Protein AF-A0A0E3PAP0-F1 (afdb_monomer)

Nearest PDB structures (foldseek):
  5hv6-assembly1_A  TM=9.653E-01  e=1.210E-05  Listeria monocytogenes
  5hv3-assembly1_A  TM=9.671E-01  e=6.775E-05  Listeria monocytogenes
  5fbs-assembly1_A  TM=9.063E-01  e=2.693E-05  Listeria monocytogenes serotype 4b str. F2365
  5hv1-assembly1_A  TM=9.508E-01  e=6.371E-05  Listeria monocytogenes
  5hv2-assembly1_A  TM=8.933E-01  e=9.800E-05  Listeria monocytogenes

pLDDT: mean 81.87, std 13.82, range [37.88, 95.62]

Secondary structure (DSSP, 8-state):
----SEEEEEESS-TTT--TT-EEEEEEES-HHHHHTT-SPPEEEEEETTEEEEEE------

Organism: NCBI:txid1434120

Foldseek 3Di:
DDWDQKDWDKDCADPVPRHNQKIKIWMDGTDCVCVVVVVDHTWIWIDGPNDTPDTDDDPPDD

Structure (mmCIF, N/CA/C/O backbone):
data_AF-A0A0E3PAP0-F1
#
_entry.id   AF-A0A0E3PAP0-F1
#
loop_
_atom_site.group_PDB
_atom_site.id
_atom_site.type_symbol
_atom_site.label_atom_id
_atom_site.label_alt_id
_atom_site.label_comp_id
_atom_site.label_asym_id
_atom_site.label_entity_id
_atom_site.label_seq_id
_atom_site.pdbx_PDB_ins_code
_atom_site.Cartn_x
_atom_site.Cartn_y
_atom_site.Cartn_z
_atom_site.occupancy
_atom_site.B_iso_or_equiv
_atom_site.auth_seq_id
_atom_site.auth_comp_id
_atom_site.auth_asym_id
_atom_site.auth_atom_id
_atom_site.pdbx_PDB_model_num
ATOM 1 N N . MET A 1 1 ? 10.729 -13.972 -13.329 1.00 68.12 1 MET A N 1
ATOM 2 C CA . MET A 1 1 ? 10.797 -12.532 -13.005 1.00 68.12 1 MET A CA 1
ATOM 3 C C . MET A 1 1 ? 9.718 -11.813 -13.791 1.00 68.12 1 MET A C 1
ATOM 5 O O . MET A 1 1 ? 9.457 -12.213 -14.918 1.00 68.12 1 MET A O 1
ATOM 9 N N . ILE A 1 2 ? 9.072 -10.824 -13.178 1.00 80.12 2 ILE A N 1
ATOM 10 C CA . ILE A 1 2 ? 8.073 -9.953 -13.811 1.00 80.12 2 ILE A CA 1
ATOM 11 C C . ILE A 1 2 ? 8.724 -8.574 -13.933 1.00 80.12 2 ILE A C 1
ATOM 13 O O . ILE A 1 2 ? 9.413 -8.162 -13.003 1.00 80.12 2 ILE A O 1
ATOM 17 N N . PHE A 1 3 ? 8.520 -7.894 -15.060 1.00 81.25 3 PHE A N 1
ATOM 18 C CA . PHE A 1 3 ? 8.990 -6.528 -15.303 1.00 81.25 3 PHE A CA 1
ATOM 19 C C . PHE A 1 3 ? 7.782 -5.587 -15.276 1.00 81.25 3 PHE A C 1
ATOM 21 O O . PHE A 1 3 ? 7.155 -5.387 -16.316 1.00 81.25 3 PHE A O 1
ATOM 28 N N . PRO A 1 4 ? 7.363 -5.111 -14.091 1.00 83.12 4 PRO A N 1
ATOM 29 C CA . PRO A 1 4 ? 6.244 -4.192 -13.992 1.00 83.12 4 PRO A CA 1
ATOM 30 C C . PRO A 1 4 ? 6.699 -2.752 -14.265 1.00 83.12 4 PRO A C 1
ATOM 32 O O . PRO A 1 4 ? 7.771 -2.351 -13.820 1.00 83.12 4 PRO A O 1
ATOM 35 N N . ASP A 1 5 ? 5.848 -1.952 -14.909 1.00 82.94 5 ASP A N 1
ATOM 36 C CA . ASP A 1 5 ? 6.072 -0.500 -15.020 1.00 82.94 5 ASP A CA 1
ATOM 37 C C . ASP A 1 5 ? 5.965 0.195 -13.647 1.00 82.94 5 ASP A C 1
ATOM 39 O O . ASP A 1 5 ? 6.626 1.198 -13.379 1.00 82.94 5 ASP A O 1
ATOM 43 N N . VAL A 1 6 ? 5.110 -0.344 -12.769 1.00 84.81 6 VAL A N 1
ATOM 44 C CA . VAL A 1 6 ? 4.842 0.156 -11.415 1.00 84.81 6 VAL A CA 1
ATOM 45 C C . VAL A 1 6 ? 4.707 -1.021 -10.460 1.00 84.81 6 VAL A C 1
ATOM 47 O O . VAL A 1 6 ? 4.021 -2.002 -10.752 1.00 84.81 6 VAL A O 1
ATOM 50 N N . SER A 1 7 ? 5.304 -0.901 -9.283 1.00 87.19 7 SER A N 1
ATOM 51 C CA . SER A 1 7 ? 5.198 -1.874 -8.201 1.00 87.19 7 SER A CA 1
ATOM 52 C C . SER A 1 7 ? 4.863 -1.180 -6.881 1.00 87.19 7 SER A C 1
ATOM 54 O O . SER A 1 7 ? 4.918 0.044 -6.770 1.00 87.19 7 SER A O 1
ATOM 56 N N . GLY A 1 8 ? 4.435 -1.945 -5.878 1.00 88.00 8 GLY A N 1
ATOM 57 C CA . GLY A 1 8 ? 3.942 -1.348 -4.646 1.00 88.00 8 GLY A CA 1
ATOM 58 C C . GLY A 1 8 ? 3.667 -2.326 -3.516 1.00 88.00 8 GLY A C 1
ATOM 59 O O . GLY A 1 8 ? 3.676 -3.543 -3.706 1.00 88.00 8 GLY A O 1
ATOM 60 N N . ILE A 1 9 ? 3.376 -1.766 -2.344 1.00 89.62 9 ILE A N 1
ATOM 61 C CA . ILE A 1 9 ? 2.913 -2.472 -1.150 1.00 89.62 9 ILE A CA 1
ATOM 62 C C . ILE A 1 9 ? 1.509 -1.969 -0.814 1.00 89.62 9 ILE A C 1
ATOM 64 O O . ILE A 1 9 ? 1.233 -0.773 -0.860 1.00 89.62 9 ILE A O 1
ATOM 68 N N . MET A 1 10 ? 0.613 -2.886 -0.453 1.00 92.12 10 MET A N 1
ATOM 69 C CA . MET A 1 10 ? -0.731 -2.556 0.011 1.00 92.12 10 MET A CA 1
ATOM 70 C C . MET A 1 10 ? -0.948 -3.084 1.425 1.00 92.12 10 MET A C 1
ATOM 72 O O . MET A 1 10 ? -0.777 -4.272 1.696 1.00 92.12 10 MET A O 1
ATOM 76 N N . PHE A 1 11 ? -1.425 -2.204 2.298 1.00 93.06 11 PHE A N 1
ATOM 77 C CA . PHE A 1 11 ? -1.887 -2.524 3.637 1.00 93.06 11 PHE A CA 1
ATOM 78 C C . PHE A 1 11 ? -3.406 -2.375 3.699 1.00 93.06 11 PHE A C 1
ATOM 80 O O . PHE A 1 11 ? -3.954 -1.309 3.424 1.00 93.06 11 PHE A O 1
ATOM 87 N N . THR A 1 12 ? -4.110 -3.429 4.112 1.00 9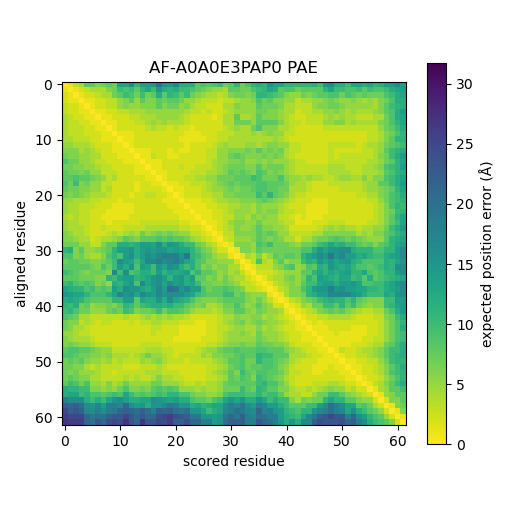3.69 12 THR A N 1
ATOM 88 C CA . THR A 1 12 ? -5.578 -3.418 4.284 1.00 93.69 12 THR A CA 1
ATOM 89 C C . THR A 1 12 ? -6.046 -2.651 5.528 1.00 93.69 12 THR A C 1
ATOM 91 O O . THR A 1 12 ? -7.240 -2.576 5.804 1.00 93.69 12 THR A O 1
ATOM 94 N N . ALA A 1 13 ? -5.107 -2.129 6.311 1.00 93.56 13 ALA A N 1
ATOM 95 C CA . ALA A 1 13 ? -5.328 -1.252 7.446 1.00 93.56 13 ALA A CA 1
ATOM 96 C C . ALA A 1 13 ? -4.266 -0.154 7.406 1.00 93.56 13 ALA A C 1
ATOM 98 O O . ALA A 1 13 ? -3.153 -0.405 6.948 1.00 93.56 13 ALA A O 1
ATOM 99 N N . ASP A 1 14 ? -4.582 1.031 7.920 1.00 91.94 14 ASP A N 1
ATOM 100 C CA . ASP A 1 14 ? -3.595 2.098 8.043 1.00 91.94 14 ASP A CA 1
ATOM 101 C C . ASP A 1 14 ? -2.439 1.633 8.954 1.00 91.94 14 ASP A C 1
ATOM 103 O O . ASP A 1 14 ? -2.683 1.388 10.140 1.00 91.94 14 ASP A O 1
ATOM 107 N N . PRO A 1 15 ? -1.199 1.501 8.442 1.00 89.44 15 PRO A N 1
ATOM 108 C CA . PRO A 1 15 ? -0.074 0.988 9.219 1.00 89.44 15 PRO A CA 1
ATOM 109 C C . PRO A 1 15 ? 0.386 1.958 10.316 1.00 89.44 15 PRO A C 1
ATOM 111 O O . PRO A 1 15 ? 1.062 1.532 11.248 1.00 89.44 15 PRO A O 1
ATOM 114 N N . VAL A 1 16 ? 0.010 3.243 10.241 1.00 90.81 16 VAL A N 1
ATOM 115 C CA . VAL A 1 16 ? 0.382 4.258 11.239 1.00 90.81 16 VAL A CA 1
ATOM 116 C C . VAL A 1 16 ? -0.607 4.274 12.402 1.00 90.81 16 VAL A C 1
ATOM 118 O O . VAL A 1 16 ? -0.207 4.317 13.562 1.00 90.81 16 VAL A O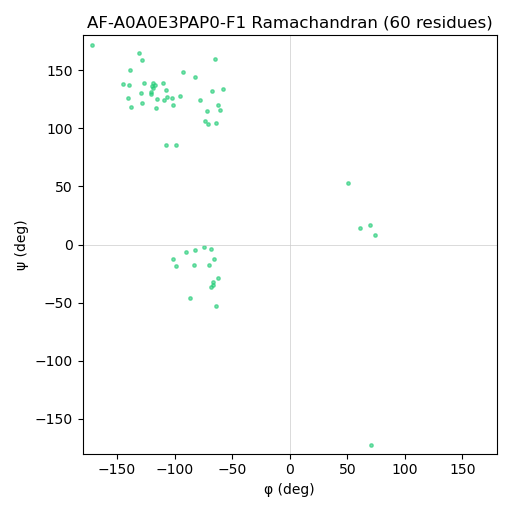 1
ATOM 121 N N . THR A 1 17 ? -1.909 4.247 12.105 1.00 92.12 17 THR A N 1
ATOM 122 C CA . THR A 1 17 ? -2.966 4.374 13.128 1.00 92.12 17 THR A CA 1
ATOM 123 C C . THR A 1 17 ? -3.616 3.046 13.522 1.00 92.12 17 THR A C 1
ATOM 125 O O . THR A 1 17 ? -4.368 2.992 14.492 1.00 92.12 17 THR A O 1
ATOM 128 N N . GLY A 1 18 ? -3.382 1.973 12.762 1.00 91.00 18 GLY A N 1
ATOM 129 C CA . GLY A 1 18 ? -4.074 0.689 12.901 1.00 91.00 18 GLY A CA 1
ATOM 130 C C . GLY A 1 18 ? -5.519 0.697 12.386 1.00 91.00 18 GLY A C 1
ATOM 131 O O . GLY A 1 18 ? -6.261 -0.269 12.592 1.00 91.00 18 GLY A O 1
ATOM 132 N N . ASN A 1 19 ? -5.963 1.773 11.728 1.00 92.06 19 ASN A N 1
ATOM 133 C CA . ASN A 1 19 ? -7.343 1.917 11.281 1.00 92.06 19 ASN A CA 1
ATOM 134 C C . ASN A 1 19 ? -7.668 0.973 10.112 1.00 92.06 19 ASN A C 1
ATOM 136 O O . ASN A 1 19 ? -7.364 1.252 8.955 1.00 92.06 19 ASN A O 1
ATOM 140 N N . ARG A 1 20 ? -8.386 -0.114 10.409 1.00 93.50 20 ARG A N 1
ATOM 141 C CA . ARG A 1 20 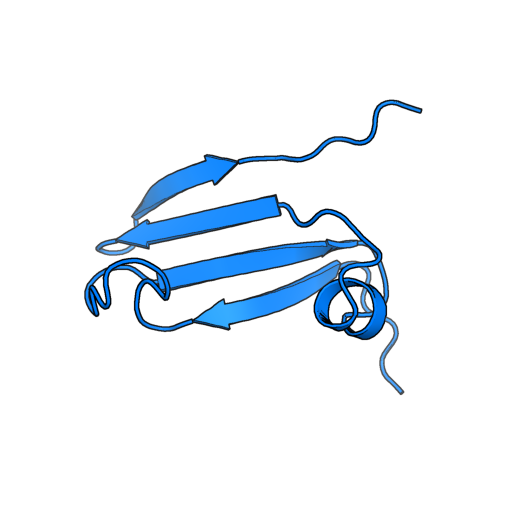? -8.819 -1.139 9.438 1.00 93.50 20 ARG A CA 1
ATOM 142 C C . ARG A 1 20 ? -9.872 -0.675 8.426 1.00 93.50 20 ARG A C 1
ATOM 144 O O . ARG A 1 20 ? -10.272 -1.451 7.569 1.00 93.50 20 ARG A O 1
ATOM 151 N N . LYS A 1 21 ? -10.373 0.559 8.540 1.00 95.19 21 LYS A N 1
ATOM 152 C CA . LYS A 1 21 ? -11.280 1.155 7.543 1.00 95.19 21 LYS A CA 1
ATOM 153 C C . LYS A 1 21 ? -10.526 1.901 6.444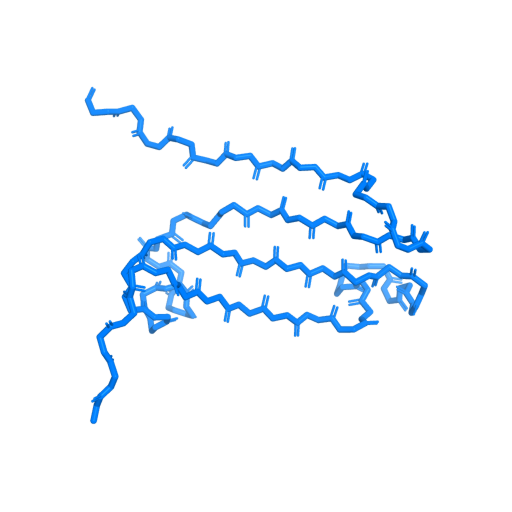 1.00 95.19 21 LYS A C 1
ATOM 155 O O . LYS A 1 21 ? -11.170 2.403 5.525 1.00 95.19 21 LYS A O 1
ATOM 160 N N . ILE A 1 22 ? -9.209 2.038 6.579 1.00 95.25 22 ILE A N 1
ATOM 161 C CA . ILE A 1 22 ? -8.354 2.739 5.632 1.00 95.25 22 ILE A CA 1
ATOM 162 C C . ILE A 1 22 ? -7.399 1.720 5.022 1.00 95.25 22 ILE A C 1
ATOM 164 O O . ILE A 1 22 ? -6.693 1.026 5.745 1.00 95.25 22 ILE A O 1
ATOM 168 N N . VAL A 1 23 ? -7.385 1.648 3.697 1.00 95.31 23 VAL A N 1
ATOM 169 C CA . VAL A 1 23 ? -6.389 0.897 2.932 1.00 95.31 23 VAL A CA 1
ATOM 170 C C . VAL A 1 23 ? -5.291 1.873 2.528 1.00 95.31 23 VAL A C 1
ATOM 172 O O . VAL A 1 23 ? -5.598 2.921 1.958 1.00 95.31 23 VAL A O 1
ATOM 175 N N . SER A 1 24 ? -4.037 1.538 2.815 1.00 93.19 24 SER A N 1
ATOM 176 C CA . SER A 1 24 ? -2.864 2.325 2.420 1.00 93.19 24 SER A CA 1
ATOM 177 C C . SER A 1 24 ? -2.115 1.602 1.306 1.00 93.19 24 SER A C 1
ATOM 179 O O . SER A 1 24 ? -1.893 0.398 1.401 1.00 93.19 24 SER A O 1
ATOM 181 N N . ILE A 1 25 ? -1.744 2.320 0.252 1.00 91.69 25 ILE A N 1
ATOM 182 C CA . ILE A 1 25 ? -1.005 1.789 -0.895 1.00 91.69 25 ILE A CA 1
ATOM 183 C C . ILE A 1 25 ? 0.212 2.674 -1.127 1.00 91.69 25 ILE A C 1
ATOM 185 O O . ILE A 1 25 ? 0.053 3.867 -1.390 1.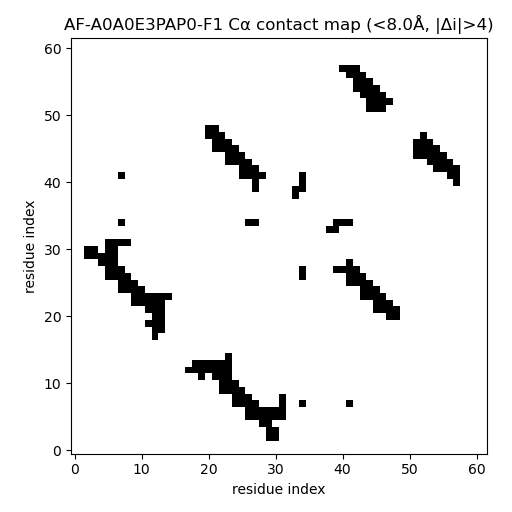00 91.69 25 ILE A O 1
ATOM 189 N N . ASP A 1 26 ? 1.391 2.069 -1.079 1.00 89.69 26 ASP A N 1
ATOM 190 C CA . ASP A 1 26 ? 2.655 2.676 -1.478 1.00 89.69 26 ASP A CA 1
ATOM 191 C C . ASP A 1 26 ? 3.007 2.150 -2.866 1.00 89.69 26 ASP A C 1
ATOM 193 O O . ASP A 1 26 ? 3.128 0.940 -3.046 1.00 89.69 26 ASP A O 1
ATOM 197 N N . ALA A 1 27 ? 3.138 3.026 -3.859 1.00 87.19 27 ALA A N 1
ATOM 198 C CA . ALA A 1 27 ? 3.439 2.644 -5.236 1.00 87.19 27 ALA A CA 1
ATOM 199 C C . ALA A 1 27 ? 4.621 3.447 -5.779 1.00 87.19 27 ALA A C 1
ATOM 201 O O . ALA A 1 27 ? 4.624 4.673 -5.704 1.00 87.19 27 ALA A O 1
ATOM 202 N N . SER A 1 28 ? 5.604 2.777 -6.368 1.00 82.50 28 SER A N 1
ATOM 203 C CA . SER A 1 28 ? 6.720 3.413 -7.065 1.00 82.50 28 SER A CA 1
ATOM 204 C C . SER A 1 28 ? 6.883 2.837 -8.463 1.00 82.50 28 SER A C 1
ATOM 206 O O . SER A 1 28 ? 6.447 1.724 -8.764 1.00 82.50 28 SER A O 1
ATOM 208 N N . PHE A 1 29 ? 7.538 3.604 -9.326 1.00 76.62 29 PHE A N 1
ATOM 209 C CA . PHE A 1 29 ? 8.053 3.064 -10.578 1.00 76.62 29 PHE A CA 1
ATOM 210 C C . PHE A 1 29 ? 9.145 2.024 -10.288 1.00 76.62 29 PHE A C 1
ATOM 212 O O . PHE A 1 29 ? 9.734 2.035 -9.201 1.00 76.62 29 PHE A O 1
ATOM 219 N N . ASP A 1 30 ? 9.406 1.156 -11.266 1.00 71.25 30 ASP A N 1
ATOM 220 C CA . ASP A 1 30 ? 10.435 0.108 -11.213 1.00 71.25 30 ASP A CA 1
ATOM 221 C C . ASP A 1 30 ? 10.137 -1.063 -10.253 1.00 71.25 30 ASP A C 1
ATOM 223 O O . ASP A 1 30 ? 9.024 -1.229 -9.747 1.00 71.25 30 ASP A O 1
ATOM 227 N N . LEU A 1 31 ? 11.122 -1.949 -10.063 1.00 70.75 31 LEU A N 1
ATOM 228 C CA . LEU A 1 31 ? 11.026 -3.130 -9.203 1.00 70.75 31 LEU A CA 1
ATOM 229 C C . LEU A 1 31 ? 10.688 -2.785 -7.744 1.00 70.75 31 LEU A C 1
ATOM 231 O O . LEU A 1 31 ? 11.347 -1.967 -7.101 1.00 70.75 31 LEU A O 1
ATOM 235 N N . GLY A 1 32 ? 9.736 -3.532 -7.175 1.00 65.94 32 GLY A N 1
ATOM 236 C CA . GLY A 1 32 ? 9.242 -3.321 -5.805 1.00 65.94 32 GLY A CA 1
ATOM 237 C C . GLY A 1 32 ? 10.277 -3.587 -4.716 1.00 65.94 32 GLY A C 1
ATOM 238 O O . GLY A 1 32 ? 10.091 -3.197 -3.569 1.00 65.94 32 GLY A O 1
ATOM 239 N N . GLU A 1 33 ? 11.398 -4.208 -5.069 1.00 66.81 33 GLU A N 1
ATOM 240 C CA . GLU A 1 33 ? 12.546 -4.389 -4.182 1.00 66.81 33 GLU A CA 1
ATOM 241 C C . GLU A 1 33 ? 13.217 -3.053 -3.845 1.00 66.81 33 GLU A C 1
ATOM 243 O O . GLU A 1 33 ? 13.647 -2.854 -2.709 1.00 66.81 33 GLU A O 1
ATOM 248 N N . ALA A 1 34 ? 13.248 -2.104 -4.787 1.00 66.88 34 ALA A N 1
ATOM 249 C CA . ALA A 1 34 ? 13.810 -0.776 -4.556 1.00 66.88 34 ALA A CA 1
ATOM 250 C C . ALA A 1 34 ? 12.944 0.036 -3.574 1.00 66.88 34 ALA A C 1
ATOM 252 O O . ALA A 1 34 ? 13.471 0.732 -2.702 1.00 66.88 34 ALA A O 1
ATOM 253 N N . LEU A 1 35 ? 11.620 -0.136 -3.660 1.00 64.31 35 LEU A N 1
ATOM 254 C CA . LEU A 1 35 ? 10.647 0.380 -2.698 1.00 64.31 35 LEU A CA 1
ATOM 255 C C . LEU A 1 35 ? 10.827 -0.262 -1.314 1.00 64.31 35 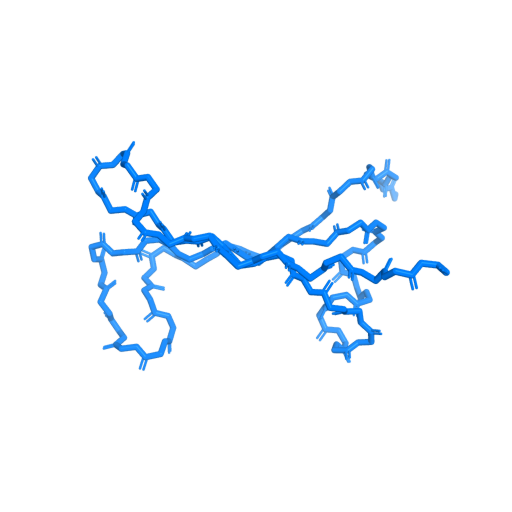LEU A C 1
ATOM 257 O O . LEU A 1 35 ? 10.973 0.444 -0.320 1.00 64.31 35 LEU A O 1
ATOM 261 N N . ALA A 1 36 ? 10.847 -1.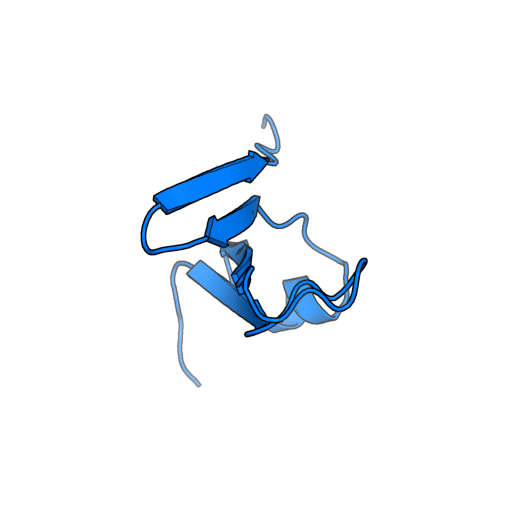597 -1.242 1.00 63.38 36 ALA A N 1
ATOM 262 C CA . ALA A 1 36 ? 10.979 -2.331 0.019 1.00 63.38 36 ALA A CA 1
ATOM 263 C C . ALA A 1 36 ? 12.313 -2.046 0.735 1.00 63.38 36 ALA A C 1
ATOM 265 O O . ALA A 1 36 ? 12.376 -2.089 1.962 1.00 63.38 36 ALA A O 1
ATOM 266 N N . SER A 1 37 ? 13.361 -1.715 -0.025 1.00 68.38 37 SER A N 1
ATOM 267 C CA . SER A 1 37 ? 14.681 -1.336 0.495 1.00 68.38 37 SER A CA 1
ATOM 268 C C . SER A 1 37 ? 14.777 0.135 0.923 1.00 68.38 37 SER A C 1
ATOM 270 O O . SER A 1 37 ? 15.818 0.550 1.426 1.00 68.38 37 SER A O 1
ATOM 272 N N . GLY A 1 38 ? 13.730 0.943 0.708 1.00 66.38 38 GLY A N 1
ATOM 273 C CA . GLY A 1 38 ? 13.732 2.378 1.015 1.00 66.38 38 GLY A CA 1
ATOM 274 C C . GLY A 1 38 ? 14.636 3.217 0.104 1.00 66.38 38 GLY A C 1
ATOM 275 O O . GLY A 1 38 ? 14.974 4.346 0.452 1.00 66.38 38 GLY A O 1
ATOM 276 N N . LEU A 1 39 ? 15.046 2.676 -1.048 1.00 63.75 39 LEU A N 1
ATOM 277 C CA . LEU A 1 39 ? 15.926 3.353 -2.008 1.00 63.75 39 LEU A CA 1
ATOM 278 C C . LEU A 1 39 ? 15.157 4.290 -2.951 1.00 63.75 39 LEU A C 1
ATOM 280 O O . LEU A 1 39 ? 15.759 5.158 -3.578 1.00 63.75 39 LEU A O 1
ATOM 284 N N . VAL A 1 40 ? 13.835 4.122 -3.055 1.00 70.44 40 VAL A N 1
ATOM 285 C CA . VAL A 1 40 ? 12.961 4.877 -3.962 1.00 70.44 40 VAL A CA 1
ATOM 286 C C . VAL A 1 40 ? 11.805 5.499 -3.179 1.00 70.44 40 VAL A C 1
ATOM 288 O O . VAL A 1 40 ? 11.229 4.870 -2.293 1.00 70.44 40 VAL A O 1
ATOM 291 N N . SER A 1 41 ? 11.456 6.746 -3.513 1.00 71.12 41 SER A N 1
ATOM 292 C CA . SER A 1 41 ? 10.266 7.410 -2.968 1.00 71.12 41 SER A CA 1
ATOM 293 C C . SER A 1 41 ? 9.004 6.914 -3.673 1.00 71.12 41 SER A C 1
ATOM 295 O O . SER A 1 41 ? 8.899 6.999 -4.895 1.00 71.12 41 SER A O 1
ATOM 297 N N . ALA A 1 42 ? 8.046 6.413 -2.897 1.00 80.88 42 ALA A N 1
ATOM 298 C CA . ALA A 1 42 ? 6.750 5.954 -3.387 1.00 80.88 42 ALA A CA 1
ATOM 299 C C . ALA A 1 42 ? 5.694 7.055 -3.330 1.00 80.88 42 ALA A C 1
ATOM 301 O O . ALA A 1 4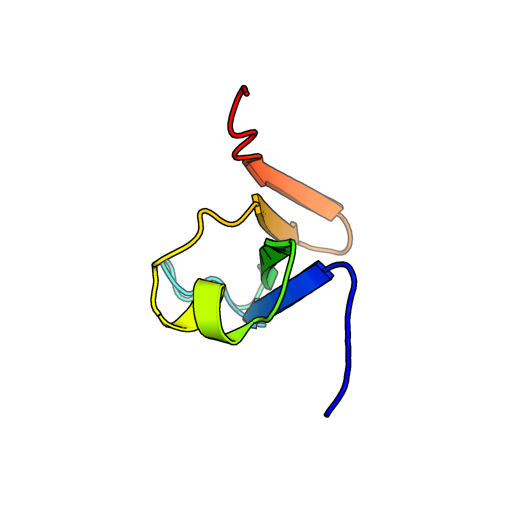2 ? 5.659 7.847 -2.388 1.00 80.88 42 ALA A O 1
ATOM 302 N N . ASP A 1 43 ? 4.753 7.025 -4.265 1.00 87.75 43 ASP A N 1
ATOM 303 C CA . ASP A 1 43 ? 3.462 7.672 -4.092 1.00 87.75 43 ASP A CA 1
ATOM 304 C C . ASP A 1 43 ? 2.662 6.938 -2.999 1.00 87.75 43 ASP A C 1
ATOM 306 O O . ASP A 1 43 ? 2.501 5.719 -3.053 1.00 87.75 43 ASP A O 1
ATOM 310 N N . LEU A 1 44 ? 2.094 7.689 -2.050 1.00 89.12 44 LEU A N 1
ATOM 311 C CA . LEU A 1 44 ? 1.201 7.167 -1.010 1.00 89.12 44 LEU A CA 1
ATOM 312 C C . LEU A 1 44 ? -0.256 7.485 -1.353 1.00 89.12 44 LEU A C 1
ATOM 314 O O . LEU A 1 44 ? -0.646 8.651 -1.502 1.00 89.12 44 LEU A O 1
ATOM 318 N N . TYR A 1 45 ? -1.090 6.452 -1.364 1.00 92.25 45 TYR A N 1
ATOM 319 C CA . TYR A 1 45 ? -2.537 6.542 -1.510 1.00 92.25 45 TYR A CA 1
ATOM 320 C C . TYR A 1 45 ? -3.223 5.980 -0.268 1.00 92.25 45 TYR A C 1
ATOM 322 O O . TYR A 1 45 ? -2.875 4.903 0.203 1.00 92.25 45 TYR A O 1
ATOM 330 N N . GLN A 1 46 ? -4.234 6.683 0.247 1.00 93.38 46 GLN A N 1
ATOM 331 C CA . GLN A 1 46 ? -5.123 6.135 1.273 1.00 93.38 46 GLN A CA 1
ATOM 332 C C . GLN A 1 46 ? -6.560 6.135 0.778 1.00 93.38 46 GLN A C 1
ATOM 334 O O . GLN A 1 46 ? -7.063 7.148 0.280 1.00 93.38 46 GLN A O 1
ATOM 339 N N . ILE A 1 47 ? -7.221 4.997 0.943 1.00 95.62 47 ILE A N 1
ATOM 340 C CA . ILE A 1 47 ? -8.577 4.740 0.475 1.00 95.62 47 ILE A CA 1
ATOM 341 C C . ILE A 1 47 ? -9.457 4.415 1.674 1.00 95.62 47 ILE A C 1
ATOM 343 O O . ILE A 1 47 ? -9.074 3.641 2.546 1.00 95.62 47 ILE A O 1
ATOM 347 N N . LYS A 1 48 ? -10.656 4.989 1.711 1.00 94.62 48 LYS A N 1
ATOM 348 C CA . LYS A 1 48 ? -11.684 4.690 2.708 1.00 94.62 48 LYS A CA 1
ATOM 349 C C . LYS A 1 48 ? -13.040 4.664 2.023 1.00 94.62 48 LYS A C 1
ATOM 351 O O . LYS A 1 48 ? -13.409 5.643 1.380 1.00 94.62 48 LYS A O 1
ATOM 356 N N . SER A 1 49 ? -13.782 3.569 2.189 1.00 92.69 49 SER A N 1
ATOM 357 C CA . SER A 1 49 ? -15.115 3.398 1.585 1.00 92.69 49 SER A CA 1
ATOM 358 C C . SER A 1 49 ? -15.113 3.695 0.077 1.00 92.69 49 SER A C 1
ATOM 360 O O . SER A 1 49 ? -15.853 4.560 -0.386 1.00 92.69 49 SER A O 1
ATOM 362 N N . ASP A 1 50 ? -14.205 3.038 -0.653 1.00 91.62 50 ASP A N 1
ATOM 363 C CA . ASP A 1 50 ? -14.026 3.138 -2.113 1.00 91.62 50 ASP A CA 1
ATOM 364 C C . ASP A 1 50 ? -13.670 4.534 -2.650 1.00 91.62 50 ASP A C 1
ATOM 366 O O . ASP A 1 50 ? -13.713 4.789 -3.852 1.00 91.62 50 ASP A O 1
ATOM 370 N N . LYS A 1 51 ? -13.272 5.454 -1.765 1.00 94.25 51 LYS A N 1
ATOM 371 C CA . LYS A 1 51 ? -12.823 6.800 -2.127 1.00 94.25 51 LYS A CA 1
ATOM 372 C C . LYS A 1 51 ? -11.384 7.022 -1.705 1.00 94.25 51 LYS A C 1
ATOM 374 O O . LYS A 1 51 ? -10.994 6.673 -0.592 1.00 94.25 51 LYS A O 1
ATOM 379 N N . ILE A 1 52 ? -10.611 7.671 -2.572 1.00 93.12 52 ILE A N 1
ATOM 380 C CA . ILE A 1 52 ? -9.276 8.161 -2.228 1.00 93.12 52 ILE A CA 1
ATOM 381 C C . ILE A 1 52 ? -9.451 9.358 -1.293 1.00 93.12 52 ILE A C 1
ATOM 383 O O . ILE A 1 52 ? -10.000 10.385 -1.687 1.00 93.12 52 ILE A O 1
ATOM 387 N N . ILE A 1 53 ? -8.995 9.214 -0.052 1.00 94.31 53 ILE A N 1
ATOM 388 C CA . ILE A 1 53 ? -9.030 10.274 0.964 1.00 94.31 53 ILE A CA 1
ATOM 389 C C . ILE A 1 53 ? -7.685 10.991 1.099 1.00 94.31 53 ILE A C 1
ATOM 391 O O . ILE A 1 53 ? -7.634 12.104 1.615 1.00 94.31 53 ILE A O 1
ATOM 395 N N . ARG A 1 54 ? -6.598 10.371 0.624 1.00 91.62 54 ARG A N 1
ATOM 396 C CA . ARG A 1 54 ? -5.259 10.962 0.611 1.00 91.62 54 ARG A CA 1
ATOM 397 C C . ARG A 1 54 ? -4.492 10.517 -0.622 1.00 91.62 54 ARG A C 1
ATOM 399 O O . ARG A 1 54 ? -4.507 9.339 -0.973 1.00 91.62 54 ARG A O 1
ATOM 406 N N . ARG A 1 55 ? -3.780 11.465 -1.224 1.00 90.62 55 ARG A N 1
ATOM 407 C CA . ARG A 1 55 ? -2.811 11.229 -2.291 1.00 90.62 55 ARG A CA 1
ATOM 408 C C . ARG A 1 55 ? -1.582 12.089 -2.026 1.00 90.62 55 ARG A C 1
ATOM 410 O O . ARG A 1 55 ? -1.698 13.309 -2.000 1.00 90.62 55 ARG A O 1
ATOM 417 N N . SER A 1 56 ? -0.431 11.461 -1.829 1.00 86.56 56 SER A N 1
ATOM 418 C CA . SER A 1 56 ? 0.871 12.124 -1.781 1.00 86.56 56 SER A CA 1
ATOM 419 C C . SER A 1 56 ? 1.684 11.600 -2.946 1.00 86.56 56 SER A C 1
ATOM 421 O O . SER A 1 56 ? 1.924 10.399 -3.008 1.00 86.56 56 SER A O 1
ATOM 423 N N . ARG A 1 57 ? 2.061 12.475 -3.880 1.00 79.38 57 ARG A N 1
ATOM 424 C CA . ARG A 1 57 ? 2.913 12.087 -5.003 1.00 79.38 57 ARG A CA 1
ATOM 425 C C . ARG A 1 57 ? 4.302 12.639 -4.794 1.00 79.38 57 ARG A C 1
ATOM 427 O O . ARG A 1 57 ? 4.442 13.847 -4.607 1.00 79.38 57 ARG A O 1
ATOM 434 N N . PHE A 1 58 ? 5.299 11.776 -4.861 1.00 67.44 58 PHE A N 1
ATOM 435 C CA . PHE A 1 58 ? 6.686 12.208 -4.874 1.00 67.44 58 PHE A CA 1
ATOM 436 C C . PHE A 1 58 ? 7.140 12.205 -6.331 1.00 67.44 58 PHE A C 1
ATOM 438 O O . PHE A 1 58 ? 7.663 11.224 -6.844 1.00 67.44 58 PHE A O 1
ATOM 445 N N . GLN A 1 59 ? 6.881 13.315 -7.030 1.00 55.50 59 GLN A N 1
ATOM 446 C CA . GLN A 1 59 ? 7.556 13.572 -8.299 1.00 55.50 59 GLN A CA 1
ATOM 447 C C . GLN A 1 59 ? 8.997 13.962 -7.982 1.00 55.50 59 GLN A C 1
ATOM 449 O O . GLN A 1 59 ? 9.252 15.071 -7.515 1.00 55.50 59 GLN A O 1
ATOM 454 N N . THR A 1 60 ? 9.939 13.059 -8.246 1.00 48.47 60 THR A N 1
ATOM 455 C CA . THR A 1 60 ? 11.326 13.467 -8.464 1.00 48.47 60 THR A CA 1
ATOM 456 C C . THR A 1 60 ? 11.332 14.331 -9.719 1.00 48.47 60 THR A C 1
ATOM 458 O O . THR A 1 60 ? 11.145 13.839 -10.831 1.00 48.47 60 THR A O 1
ATOM 461 N N . VAL A 1 61 ? 11.458 15.640 -9.514 1.00 44.56 61 VAL A N 1
ATOM 462 C CA . VAL A 1 61 ? 11.757 16.597 -10.577 1.00 44.56 61 VAL A CA 1
ATOM 463 C C . VAL A 1 61 ? 13.132 16.207 -11.122 1.00 44.56 61 VAL A C 1
ATOM 465 O O . VAL A 1 61 ? 14.081 16.107 -10.343 1.00 44.56 61 VAL A O 1
ATOM 468 N N . SER A 1 62 ? 13.199 15.884 -12.416 1.00 37.88 62 SER A N 1
ATOM 469 C CA . SER A 1 62 ? 14.469 15.724 -13.139 1.00 37.88 62 SER A CA 1
ATOM 470 C C . SER A 1 62 ? 15.225 17.043 -13.214 1.00 37.88 62 SER A C 1
ATOM 472 O O . SER A 1 62 ? 14.547 18.094 -13.302 1.00 37.88 62 SER A O 1
#

Mean predicted aligned error: 6.38 Å

Solvent-accessible surface area (backbone atoms only — not comparable to full-atom values): 3707 Å² total; per-residue (Å²): 139,84,88,52,77,59,27,65,51,78,36,73,28,26,88,87,80,64,42,64,70,28,32,32,35,40,37,29,71,42,64,47,64,43,50,76,69,67,78,46,75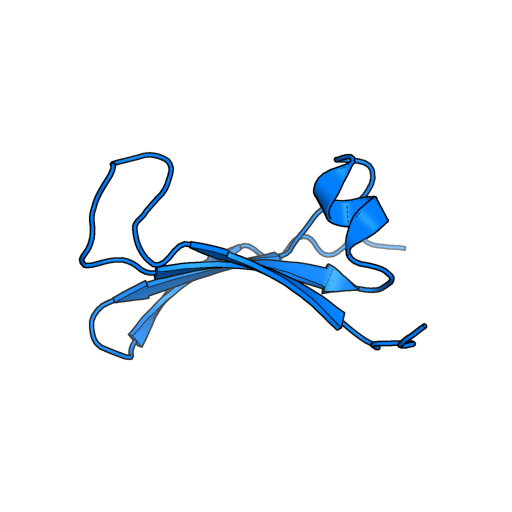,46,29,41,39,32,33,41,90,97,33,80,77,43,79,47,76,60,76,81,78,129

Radius of gyration: 12.39 Å; Cα contacts (8 Å, |Δi|>4): 113; chains: 1; bounding box: 31×29×28 Å

Sequence (62 aa):
MIFPDVSGIMFTADPVTGNRKIVSIDASFDLGEALASGLVSADLYQIKSDKIIRRSRFQTVS

InterPro domains:
  IPR002192 Pyruvate phosphate dikinase, AMP/ATP-binding [PF01326] (1-54)